Protein AF-A0A6V7LJR5-F1 (afdb_monomer)

Foldseek 3Di:
DACVLLVLLQVQVPDPDAGAAEREAEFYFDPPCVPDPDCVSGAAQVSGPFYEYEQQADPHGGPPDDRTPHYHQQVNSHPDHPPDDDNDDPD

Nearest PDB structures (foldseek):
  1eth-assembly1_A  TM=9.117E-01  e=1.186E-05  Sus scrofa
  6e7k-assembly1_A  TM=8.861E-01  e=1.108E-05  Homo sapiens
  6ob0-assembly3_C  TM=8.828E-01  e=1.455E-05  Homo sapiens

Secondary structure (DSSP, 8-state):
-BHHHHHHHHHHHT--SS-BS-EEEESBB-TTTTT-SSSTTS--GGGBS-EEEE-SSBTTTB--S--SSEEE-GGGSSSSPTT--SPPP--

Sequence (91 aa):
HSLGAHVAGNAGSAVKSGKLGRISALDPALPGFHVLTDNNGKLDSSDALFVDVIHSCGGILGFLQPVGHADFYPNGGVAVQPGCCCMPEIT

pLDDT: mean 91.41, std 10.02, range [48.19, 98.75]

InterPro domains:
  IPR000734 Triacylglycerol lipase family [PTHR11610] (1-84)
  IPR013818 Lipase [PF00151] (1-85)
  IPR029058 Alpha/Beta hydrolase fold [G3DSA:3.40.50.1820] (1-89)
  IPR029058 Alpha/Beta hydrolase fold [SSF53474] (1-84)

Solvent-accessible surface area (backbone atoms only — not comparable to full-atom values): 5078 Å² total; per-residue (Å²): 67,28,64,49,20,26,53,51,19,45,54,28,63,66,47,89,75,77,70,40,72,65,44,78,27,42,28,36,41,25,80,85,48,75,78,52,90,58,66,80,78,40,49,42,39,84,21,24,76,36,22,41,30,40,24,47,30,19,77,74,56,11,39,65,71,80,46,39,75,44,67,42,50,63,90,78,8,28,65,70,47,93,91,59,93,61,79,83,81,90,124

Radius of gyration: 13.23 Å; Cα contacts (8 Å, |Δi|>4): 188; chains: 1; bounding box: 29×23×40 Å

Mean predicted aligned error: 4.25 Å

Organism: NCBI:txid1563983

Structure (mmCIF, N/CA/C/O backbone):
data_AF-A0A6V7LJR5-F1
#
_entry.id   AF-A0A6V7LJR5-F1
#
loop_
_atom_site.group_PDB
_atom_site.id
_atom_site.type_symbol
_atom_site.label_atom_id
_atom_site.label_alt_id
_atom_site.label_comp_id
_atom_site.label_asym_id
_atom_site.label_entity_id
_atom_site.label_seq_id
_atom_site.pdbx_PDB_ins_code
_atom_site.Cartn_x
_atom_site.Cartn_y
_atom_site.Cartn_z
_atom_site.occupancy
_atom_site.B_iso_or_equiv
_atom_site.auth_seq_id
_atom_site.auth_comp_id
_atom_site.auth_asym_id
_atom_site.auth_atom_id
_atom_site.pdbx_PDB_model_num
ATOM 1 N N . HIS A 1 1 ? -3.029 7.734 -2.416 1.00 96.25 1 HIS A N 1
ATOM 2 C CA . HIS A 1 1 ? -2.047 7.592 -3.509 1.00 96.25 1 HIS A CA 1
ATOM 3 C C . HIS A 1 1 ? -0.702 8.133 -3.044 1.00 96.25 1 HIS A C 1
ATOM 5 O O . HIS A 1 1 ? -0.721 9.188 -2.411 1.00 96.25 1 HIS A O 1
ATOM 11 N N . SER A 1 2 ? 0.421 7.459 -3.331 1.00 95.94 2 SER A N 1
ATOM 12 C CA . SER A 1 2 ? 1.773 7.887 -2.922 1.00 95.94 2 SER A CA 1
ATOM 13 C C . SER A 1 2 ? 1.836 8.213 -1.417 1.00 95.94 2 SER A C 1
ATOM 15 O O . SER A 1 2 ? 1.310 7.440 -0.616 1.00 95.94 2 SER A O 1
ATOM 17 N N . LEU A 1 3 ? 2.393 9.360 -1.008 1.00 95.06 3 LEU A N 1
ATOM 18 C CA . LEU A 1 3 ? 2.405 9.840 0.385 1.00 95.06 3 LEU A CA 1
ATOM 19 C C . LEU A 1 3 ? 1.003 9.841 1.020 1.00 95.06 3 LEU A C 1
ATOM 21 O O . LEU A 1 3 ? 0.828 9.498 2.188 1.00 95.06 3 LEU A O 1
ATOM 25 N N . GLY A 1 4 ? -0.024 10.164 0.232 1.00 96.94 4 GLY A N 1
ATOM 26 C CA . GLY A 1 4 ? -1.413 10.159 0.681 1.00 96.94 4 GLY A CA 1
ATOM 27 C C . GLY A 1 4 ? -1.931 8.776 1.095 1.00 96.94 4 GLY A C 1
ATOM 28 O O . GLY A 1 4 ? -2.926 8.702 1.805 1.00 96.94 4 GLY A O 1
ATOM 29 N N . ALA A 1 5 ? -1.284 7.679 0.680 1.00 97.50 5 ALA A N 1
ATOM 30 C CA . ALA A 1 5 ? -1.602 6.347 1.198 1.00 97.50 5 ALA A CA 1
ATOM 31 C C . ALA A 1 5 ? -1.269 6.235 2.697 1.00 97.50 5 ALA A C 1
ATOM 33 O O . ALA A 1 5 ? -2.088 5.748 3.469 1.00 97.50 5 ALA A O 1
ATOM 34 N N . HIS A 1 6 ? -0.123 6.770 3.123 1.00 96.38 6 HIS A N 1
ATOM 35 C CA . HIS A 1 6 ? 0.265 6.817 4.536 1.00 96.38 6 HIS A CA 1
ATOM 36 C C . HIS A 1 6 ? -0.579 7.807 5.336 1.00 96.38 6 HIS A C 1
ATOM 38 O O . HIS A 1 6 ? -0.945 7.523 6.470 1.00 96.38 6 HIS A O 1
ATOM 44 N N . VAL A 1 7 ? -0.973 8.932 4.731 1.00 96.56 7 VAL A N 1
ATOM 45 C CA . VAL A 1 7 ? -1.943 9.854 5.350 1.00 96.56 7 VAL A CA 1
ATOM 46 C C . VAL A 1 7 ? -3.278 9.150 5.612 1.00 96.56 7 VAL A C 1
ATOM 48 O O . VAL A 1 7 ? -3.839 9.307 6.693 1.00 96.56 7 VAL A O 1
ATOM 51 N N . ALA A 1 8 ? -3.772 8.352 4.660 1.00 97.31 8 ALA A N 1
ATOM 52 C CA . ALA A 1 8 ? -4.999 7.580 4.841 1.00 97.31 8 ALA A CA 1
ATOM 53 C C . ALA A 1 8 ? -4.858 6.505 5.932 1.00 97.31 8 ALA A C 1
ATOM 55 O O . ALA A 1 8 ? -5.770 6.362 6.744 1.00 97.31 8 ALA A O 1
ATOM 56 N N . GLY A 1 9 ? -3.716 5.808 5.986 1.00 96.38 9 GLY A N 1
ATOM 57 C CA . GLY A 1 9 ? -3.396 4.856 7.056 1.00 96.38 9 GLY A CA 1
ATOM 58 C C . GLY A 1 9 ? -3.423 5.512 8.436 1.00 96.38 9 GLY A C 1
ATOM 59 O O . GLY A 1 9 ? -4.235 5.160 9.288 1.00 96.38 9 GLY A O 1
ATOM 60 N N . ASN A 1 10 ? -2.661 6.597 8.600 1.00 95.38 10 ASN A N 1
ATOM 61 C CA . ASN A 1 10 ? -2.621 7.375 9.840 1.00 95.38 10 ASN A CA 1
ATOM 62 C C . ASN A 1 10 ? -3.996 7.925 10.244 1.00 95.38 10 ASN A C 1
ATOM 64 O O . ASN A 1 10 ? -4.328 7.956 11.429 1.00 95.38 10 ASN A O 1
ATOM 68 N N . ALA A 1 11 ? -4.819 8.342 9.277 1.00 96.12 11 ALA A N 1
ATOM 69 C CA . ALA A 1 11 ? -6.189 8.761 9.549 1.00 96.12 11 ALA A CA 1
ATOM 70 C C . ALA A 1 11 ? -7.057 7.598 10.058 1.00 96.12 11 ALA A C 1
ATOM 72 O O . ALA A 1 11 ? -7.846 7.804 10.978 1.00 96.12 11 ALA A O 1
ATOM 73 N N . GLY A 1 12 ? -6.900 6.392 9.500 1.00 96.38 12 GLY A N 1
ATOM 74 C CA . GLY A 1 12 ? -7.572 5.176 9.964 1.00 96.38 12 GLY A CA 1
ATOM 75 C C . GLY A 1 12 ? -7.156 4.767 11.374 1.00 96.38 12 GLY A C 1
ATOM 76 O O . GLY A 1 12 ? -8.019 4.556 12.226 1.00 96.38 12 GLY A O 1
ATOM 77 N N . SER A 1 13 ? -5.852 4.773 11.647 1.00 94.31 13 SER A N 1
ATOM 78 C CA . SER A 1 13 ? -5.284 4.508 12.974 1.00 94.31 13 SER A CA 1
ATOM 79 C C . SER A 1 13 ? -5.760 5.509 14.040 1.00 94.31 13 SER A C 1
ATOM 81 O O . SER A 1 13 ? -5.995 5.150 15.194 1.00 94.31 13 SER A O 1
ATOM 83 N N . ALA A 1 14 ? -5.989 6.771 13.659 1.00 95.19 14 ALA A N 1
ATOM 84 C CA . ALA A 1 14 ? -6.465 7.814 14.570 1.00 95.19 14 ALA A CA 1
ATOM 85 C C . ALA A 1 14 ? -7.967 7.724 14.929 1.00 95.19 14 ALA A C 1
ATOM 87 O O . ALA A 1 14 ? -8.433 8.465 15.805 1.00 95.19 14 ALA A O 1
ATOM 88 N N . VAL A 1 15 ? -8.748 6.852 14.278 1.00 95.44 15 VAL A N 1
ATOM 89 C CA . VAL A 1 15 ? -10.178 6.680 14.577 1.00 95.44 15 VAL A CA 1
ATOM 90 C C . VAL A 1 15 ? -10.355 6.046 15.961 1.00 95.44 15 VAL A C 1
ATOM 92 O O . VAL A 1 15 ? -9.948 4.918 16.208 1.00 95.44 15 VAL A O 1
ATOM 95 N N . LYS A 1 16 ? -11.018 6.764 16.880 1.00 94.06 16 LYS A N 1
ATOM 96 C CA . LYS A 1 16 ? -11.207 6.319 18.278 1.00 94.06 16 LYS A CA 1
ATOM 97 C C . LYS A 1 16 ? -12.425 5.422 18.513 1.00 94.06 16 LYS A C 1
ATOM 99 O O . LYS A 1 16 ? -12.529 4.806 19.570 1.00 94.06 16 LYS A O 1
ATOM 104 N N . SER A 1 17 ? -13.383 5.402 17.589 1.00 95.19 17 SER A N 1
ATOM 105 C CA . SER A 1 17 ? -14.621 4.630 17.719 1.00 95.19 17 SER A CA 1
ATOM 106 C C . SER A 1 17 ? -14.965 3.971 16.393 1.00 95.19 17 SER A C 1
ATOM 108 O O . SER A 1 17 ? -15.084 4.645 15.371 1.00 95.19 17 SER A O 1
ATOM 110 N N . GLY A 1 18 ? -15.118 2.648 16.421 1.00 93.56 18 GLY A N 1
ATOM 111 C CA . GLY A 1 18 ? -15.238 1.845 15.210 1.00 93.56 18 GLY A CA 1
ATOM 112 C C . GLY A 1 18 ? -13.913 1.740 14.453 1.00 93.56 18 GLY A C 1
ATOM 113 O O . GLY A 1 18 ? -12.842 1.979 15.005 1.00 93.56 18 GLY A O 1
ATOM 114 N N . LYS A 1 19 ? -13.999 1.343 13.184 1.00 95.31 19 LYS A N 1
ATOM 115 C CA . LYS A 1 19 ? -12.857 1.205 12.279 1.00 95.31 19 LYS A CA 1
ATOM 116 C C . LYS A 1 19 ? -13.288 1.606 10.873 1.00 95.31 19 LYS A C 1
ATOM 118 O O . LYS A 1 19 ? -14.449 1.398 10.513 1.00 95.31 19 LYS A O 1
ATOM 123 N N . LEU A 1 20 ? -12.380 2.174 10.077 1.00 96.88 20 LEU A N 1
ATOM 124 C CA . LEU A 1 20 ? -12.681 2.474 8.677 1.00 96.88 20 LEU A CA 1
ATOM 125 C C . LEU A 1 20 ? -13.036 1.187 7.928 1.00 96.88 20 LEU A C 1
ATOM 127 O O . LEU A 1 20 ? -12.388 0.158 8.107 1.00 96.88 20 LEU A O 1
ATOM 131 N N . GLY A 1 21 ? -14.058 1.252 7.074 1.00 98.19 21 GLY A N 1
ATOM 132 C CA . GLY A 1 21 ? -14.501 0.091 6.301 1.00 98.19 21 GLY A CA 1
ATOM 133 C C . GLY A 1 21 ? -13.454 -0.381 5.293 1.00 98.19 21 GLY A C 1
ATOM 134 O O . GLY A 1 21 ? -13.215 -1.578 5.169 1.00 98.19 21 GLY A O 1
ATOM 135 N N . ARG A 1 22 ? -12.806 0.557 4.592 1.00 98.38 22 ARG A N 1
ATOM 136 C CA . ARG A 1 22 ? -11.769 0.246 3.607 1.00 98.38 22 ARG A CA 1
ATOM 137 C C . ARG A 1 22 ? -10.773 1.388 3.436 1.00 98.38 22 ARG A C 1
ATOM 139 O O . ARG A 1 22 ? -11.180 2.548 3.428 1.00 98.38 22 ARG A O 1
ATOM 146 N N . ILE A 1 23 ? -9.508 1.046 3.20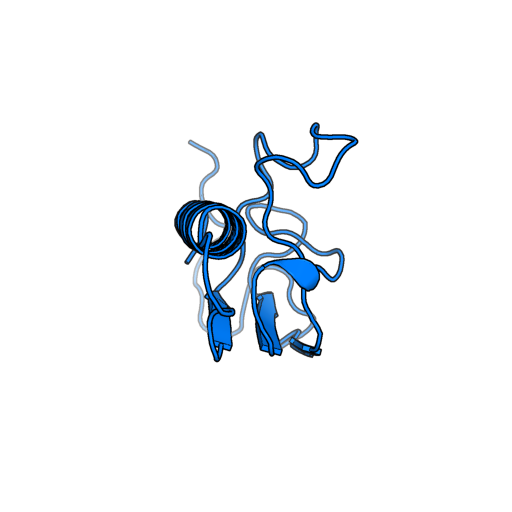7 1.00 98.69 23 ILE A N 1
ATOM 147 C CA . ILE A 1 23 ? -8.496 1.937 2.630 1.00 98.69 23 ILE A CA 1
ATOM 148 C C . ILE A 1 23 ? -7.986 1.299 1.339 1.00 98.69 23 ILE A C 1
ATOM 150 O O . ILE A 1 23 ? -7.508 0.173 1.364 1.00 98.69 23 ILE A O 1
ATOM 154 N N . SER A 1 24 ? -8.057 2.035 0.231 1.00 98.62 24 SER A N 1
ATOM 155 C CA . SER A 1 24 ? -7.461 1.619 -1.043 1.00 98.62 24 SER A CA 1
ATOM 156 C C . SER A 1 24 ? -6.223 2.469 -1.317 1.00 98.62 24 SER A C 1
ATOM 158 O O . SER A 1 24 ? -6.308 3.688 -1.504 1.00 98.62 24 SER A O 1
ATOM 160 N N . ALA A 1 25 ? -5.058 1.838 -1.296 1.00 98.25 25 ALA A N 1
ATOM 161 C CA . ALA A 1 25 ? -3.768 2.492 -1.367 1.00 98.25 25 ALA A CA 1
ATOM 162 C C . ALA A 1 25 ? -3.143 2.318 -2.752 1.00 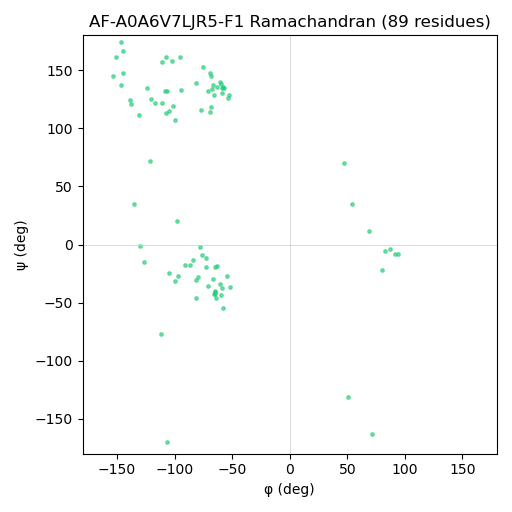98.25 25 ALA A C 1
ATOM 164 O O . ALA A 1 25 ? -2.811 1.224 -3.190 1.00 98.25 25 ALA A O 1
ATOM 165 N N . LEU A 1 26 ? -2.986 3.434 -3.454 1.00 98.19 26 LEU A N 1
ATOM 166 C CA . LEU A 1 26 ? -2.443 3.454 -4.808 1.00 98.19 26 LEU A CA 1
ATOM 167 C C . LEU A 1 26 ? -0.967 3.849 -4.743 1.00 98.19 26 LEU A C 1
ATOM 169 O O . LEU A 1 26 ? -0.672 5.008 -4.443 1.00 98.19 26 LEU A O 1
ATOM 173 N N . ASP A 1 27 ? -0.092 2.877 -4.971 1.00 97.06 27 ASP A N 1
ATOM 174 C CA . ASP A 1 27 ? 1.369 2.971 -5.008 1.00 97.06 27 ASP A CA 1
ATOM 175 C C . ASP A 1 27 ? 1.957 3.745 -3.808 1.00 97.06 27 ASP A C 1
ATOM 177 O O . ASP A 1 27 ? 2.380 4.893 -3.954 1.00 97.06 27 ASP A O 1
ATOM 181 N N . PRO A 1 28 ? 1.905 3.182 -2.579 1.00 96.75 28 PRO A N 1
ATOM 182 C CA . PRO A 1 28 ? 2.342 3.873 -1.360 1.00 96.75 28 PRO A CA 1
ATOM 183 C C . PRO A 1 28 ? 3.810 4.298 -1.434 1.00 96.75 28 PRO A C 1
ATOM 185 O O . PRO A 1 28 ? 4.653 3.496 -1.827 1.00 96.75 28 PRO A O 1
ATOM 188 N N . ALA A 1 29 ? 4.125 5.532 -1.032 1.00 95.31 29 ALA A N 1
ATOM 189 C CA . ALA A 1 29 ? 5.466 6.100 -1.187 1.00 95.31 29 ALA A CA 1
ATOM 190 C C . ALA A 1 29 ? 6.530 5.385 -0.334 1.00 95.31 29 ALA A C 1
ATOM 192 O O . ALA A 1 29 ? 6.390 5.265 0.874 1.00 95.31 29 ALA A O 1
ATOM 193 N N . LEU A 1 30 ? 7.642 4.980 -0.945 1.00 91.56 30 LEU A N 1
ATOM 194 C CA . LEU A 1 30 ? 8.778 4.351 -0.264 1.00 91.56 30 LEU A CA 1
ATOM 195 C C . LEU A 1 30 ? 9.733 5.352 0.423 1.00 91.56 30 LEU A C 1
ATOM 197 O O . LEU A 1 30 ? 10.131 5.095 1.569 1.00 91.56 30 LEU A O 1
ATOM 201 N N . PRO A 1 31 ? 10.159 6.466 -0.215 1.00 86.81 31 PRO A N 1
ATOM 202 C CA . PRO A 1 31 ? 11.130 7.383 0.385 1.00 86.81 31 PRO A CA 1
ATOM 203 C C . PRO A 1 31 ? 10.636 7.950 1.721 1.00 86.81 31 PRO A C 1
ATOM 205 O O . PRO A 1 31 ? 9.503 8.408 1.829 1.00 86.81 31 PRO A O 1
ATOM 208 N N . GLY A 1 32 ? 11.476 7.889 2.757 1.00 84.75 32 GLY A N 1
ATOM 209 C CA . GLY A 1 32 ? 11.138 8.350 4.111 1.00 84.75 32 GLY A CA 1
ATOM 210 C C . GLY A 1 32 ? 10.307 7.374 4.956 1.00 84.75 32 GLY A C 1
ATOM 211 O O . GLY A 1 32 ? 10.388 7.432 6.177 1.00 84.75 32 GLY A O 1
ATOM 212 N N . PHE A 1 33 ? 9.583 6.430 4.350 1.00 84.94 33 PHE A N 1
ATOM 213 C CA . PHE A 1 33 ? 8.791 5.427 5.080 1.00 84.94 33 PHE A CA 1
ATOM 214 C C . PHE A 1 33 ? 9.517 4.092 5.252 1.00 84.94 33 PHE A C 1
ATOM 216 O O . PHE A 1 33 ? 9.273 3.379 6.220 1.00 84.94 33 PHE A O 1
ATOM 223 N N . HIS A 1 34 ? 10.434 3.751 4.342 1.00 79.00 34 HIS A N 1
ATOM 224 C CA . HIS A 1 34 ? 11.254 2.536 4.442 1.00 79.00 34 HIS A CA 1
ATOM 225 C C . HIS A 1 34 ? 12.210 2.529 5.646 1.00 79.00 34 HIS A C 1
ATOM 227 O O . HIS A 1 34 ? 12.684 1.468 6.038 1.00 79.00 34 HIS A O 1
ATOM 233 N N . VAL A 1 35 ? 12.502 3.702 6.218 1.00 80.62 35 VAL A N 1
ATOM 234 C CA . VAL A 1 35 ? 13.346 3.843 7.416 1.00 80.62 35 VAL A CA 1
ATOM 235 C C . VAL A 1 35 ? 12.574 3.633 8.719 1.00 80.62 35 VAL A C 1
ATOM 237 O O . VAL A 1 35 ? 13.196 3.486 9.769 1.00 80.62 35 VAL A O 1
ATOM 240 N N . LEU A 1 36 ? 11.238 3.622 8.670 1.00 79.19 36 LEU A N 1
ATOM 241 C CA . LEU A 1 36 ? 10.402 3.383 9.842 1.00 79.19 36 LEU A CA 1
ATOM 242 C C . LEU A 1 36 ? 10.411 1.886 10.164 1.00 79.19 36 LEU A C 1
ATOM 244 O O . LEU A 1 36 ? 9.977 1.056 9.357 1.00 79.19 36 LEU A O 1
ATOM 248 N N . THR A 1 37 ? 10.954 1.551 11.334 1.00 71.25 37 THR A N 1
ATOM 249 C CA . THR A 1 37 ? 11.042 0.175 11.839 1.00 71.25 37 THR A CA 1
ATOM 250 C C . THR A 1 37 ? 9.729 -0.298 12.447 1.00 71.25 37 THR A C 1
ATOM 252 O O . THR A 1 37 ? 9.439 -1.493 12.416 1.00 71.25 37 THR A O 1
ATOM 255 N N . ASP A 1 38 ? 8.930 0.624 12.975 1.00 75.38 38 ASP A N 1
ATOM 256 C CA . ASP A 1 38 ? 7.567 0.387 13.414 1.00 75.38 38 ASP A CA 1
ATOM 257 C C . ASP A 1 38 ? 6.558 0.759 12.317 1.00 75.38 38 ASP A C 1
ATOM 259 O O . ASP A 1 38 ? 6.848 1.465 11.349 1.00 75.38 38 ASP A O 1
ATOM 263 N N . ASN A 1 39 ? 5.337 0.242 12.451 1.00 77.19 39 ASN A N 1
ATOM 264 C CA . ASN A 1 39 ? 4.235 0.626 11.565 1.00 77.19 39 ASN A CA 1
ATOM 265 C C . ASN A 1 39 ? 3.646 1.994 11.936 1.00 77.19 39 ASN A C 1
ATOM 267 O O . ASN A 1 39 ? 2.767 2.504 11.254 1.00 77.19 39 ASN A O 1
ATOM 271 N N . ASN A 1 40 ? 4.148 2.616 13.001 1.00 76.25 40 ASN A N 1
ATOM 272 C CA . ASN A 1 40 ? 3.643 3.881 13.489 1.00 76.25 40 ASN A CA 1
ATOM 273 C C . ASN A 1 40 ? 3.999 4.993 12.489 1.00 76.25 40 ASN A C 1
ATOM 275 O O . ASN A 1 40 ? 5.166 5.300 12.263 1.00 76.25 40 ASN A O 1
ATOM 279 N N . GLY A 1 41 ? 2.989 5.591 11.856 1.00 82.00 41 GLY A N 1
ATOM 280 C CA . GLY A 1 41 ? 3.197 6.615 10.829 1.00 82.00 41 GLY A CA 1
ATOM 281 C C . GLY A 1 41 ? 3.214 6.092 9.388 1.00 82.00 41 GLY A C 1
ATOM 282 O O . GLY A 1 41 ? 3.214 6.911 8.465 1.00 82.00 41 GLY A O 1
ATOM 283 N N . LYS A 1 42 ? 3.203 4.769 9.178 1.00 91.88 42 LYS A N 1
ATOM 284 C CA . LYS A 1 42 ? 3.165 4.105 7.865 1.00 91.88 42 LYS A CA 1
ATOM 285 C C . LYS A 1 42 ? 1.811 3.416 7.676 1.00 91.88 42 LYS A C 1
ATOM 287 O O . LYS A 1 42 ? 1.136 3.096 8.636 1.00 91.88 42 LYS A O 1
ATOM 292 N N . LEU A 1 43 ? 1.436 3.185 6.418 1.00 95.94 43 LEU A N 1
ATOM 293 C CA . LEU A 1 43 ? 0.233 2.419 6.090 1.00 95.94 43 LEU A CA 1
ATOM 294 C C . LEU A 1 43 ? 0.482 0.951 6.441 1.00 95.94 43 LEU A C 1
ATOM 296 O O . LEU A 1 43 ? 1.494 0.399 5.999 1.00 95.94 43 LEU A O 1
ATOM 300 N N . ASP A 1 44 ? -0.457 0.328 7.142 1.00 95.56 44 ASP A N 1
ATOM 301 C CA . ASP A 1 44 ? -0.488 -1.116 7.332 1.00 95.56 44 ASP A CA 1
ATOM 302 C C . ASP A 1 44 ? -1.923 -1.680 7.361 1.00 95.56 44 ASP A C 1
ATOM 304 O O . ASP A 1 44 ? -2.918 -0.959 7.460 1.00 95.56 44 ASP A O 1
ATOM 308 N N . SER A 1 45 ? -2.048 -3.006 7.259 1.00 96.81 45 SER A N 1
ATOM 309 C CA . SER A 1 4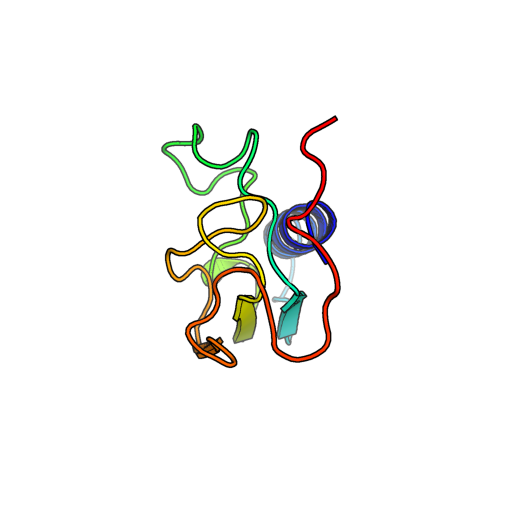5 ? -3.346 -3.700 7.245 1.00 96.81 45 SER A CA 1
ATOM 310 C C . SER A 1 45 ? -4.250 -3.366 8.445 1.00 96.81 45 SER A C 1
ATOM 312 O O . SER A 1 45 ? -5.474 -3.403 8.332 1.00 96.81 45 SER A O 1
ATOM 314 N N . SER A 1 46 ? -3.687 -2.992 9.593 1.00 95.75 46 SER A N 1
ATOM 315 C CA . SER A 1 46 ? -4.439 -2.666 10.799 1.00 95.75 46 SER A CA 1
ATOM 316 C C . SER A 1 46 ? -5.186 -1.330 10.726 1.00 95.75 46 SER A C 1
ATOM 318 O O . SER A 1 46 ? -6.094 -1.137 11.534 1.00 95.75 46 SER A O 1
ATOM 320 N N . ASP A 1 47 ? -4.938 -0.478 9.728 1.00 96.50 47 ASP A N 1
ATOM 321 C CA . ASP A 1 47 ? -5.544 0.858 9.619 1.00 96.50 47 ASP A CA 1
ATOM 322 C C . ASP A 1 47 ? -7.039 0.850 9.238 1.00 96.50 47 ASP A C 1
ATOM 324 O O . ASP A 1 47 ? -7.764 1.822 9.467 1.00 96.50 47 ASP A O 1
ATOM 328 N N . ALA A 1 48 ? -7.548 -0.252 8.677 1.00 98.00 48 ALA A N 1
ATOM 329 C CA . ALA A 1 48 ? -8.960 -0.413 8.309 1.00 98.00 48 ALA A CA 1
ATOM 330 C C . ALA A 1 48 ? -9.441 -1.863 8.479 1.00 98.00 48 ALA A C 1
ATOM 332 O O . ALA A 1 48 ? -8.672 -2.759 8.825 1.00 98.00 48 ALA A O 1
ATOM 333 N N . LEU A 1 49 ? -10.739 -2.113 8.279 1.00 98.38 49 LEU A N 1
ATOM 334 C CA . LEU A 1 49 ? -11.286 -3.475 8.202 1.00 98.38 49 LEU A CA 1
ATOM 335 C C . LEU A 1 49 ? -10.782 -4.215 6.960 1.00 98.38 49 LEU A C 1
ATOM 337 O O . LEU A 1 49 ? -10.652 -5.434 6.987 1.00 98.38 49 LEU A O 1
ATOM 341 N N . PHE A 1 50 ? -10.488 -3.481 5.889 1.00 98.62 50 PHE A N 1
ATOM 342 C CA . PHE A 1 50 ? -9.861 -4.017 4.694 1.00 98.62 50 PHE A CA 1
ATOM 343 C C . PHE A 1 50 ? -8.939 -2.968 4.069 1.00 98.62 50 PHE A C 1
ATOM 345 O O . PHE A 1 50 ? -9.286 -1.790 3.991 1.00 98.62 50 PHE A O 1
ATOM 352 N N . VAL A 1 51 ? -7.759 -3.399 3.636 1.00 98.69 51 VAL A N 1
ATOM 353 C CA . VAL A 1 51 ? -6.741 -2.539 3.027 1.00 98.69 51 VAL A CA 1
ATOM 354 C C . VAL A 1 51 ? -6.300 -3.219 1.745 1.00 98.69 51 VAL A C 1
ATOM 356 O O . VAL A 1 51 ? -5.698 -4.290 1.809 1.00 98.69 51 VAL A O 1
ATOM 359 N N . ASP A 1 52 ? -6.641 -2.631 0.606 1.00 98.75 52 ASP A N 1
ATOM 360 C CA . ASP A 1 52 ? -6.216 -3.091 -0.712 1.00 9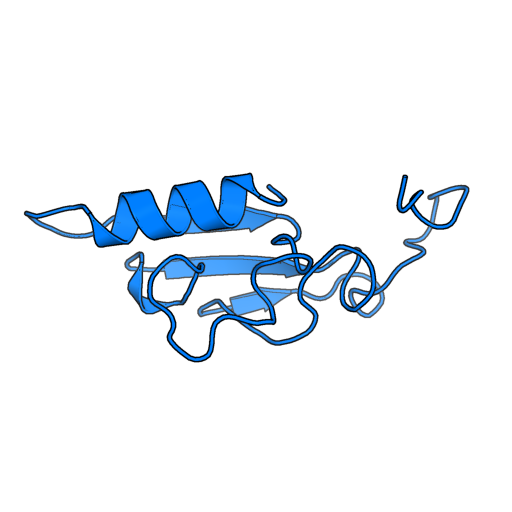8.75 52 ASP A CA 1
ATOM 361 C C . ASP A 1 52 ? -5.157 -2.151 -1.283 1.00 98.75 52 ASP A C 1
ATOM 363 O O . ASP A 1 52 ? -5.311 -0.930 -1.242 1.00 98.75 52 ASP A O 1
ATOM 367 N N . VAL A 1 53 ? -4.065 -2.712 -1.795 1.00 98.75 53 VAL A N 1
ATOM 368 C CA . VAL A 1 53 ? -2.900 -1.949 -2.249 1.00 98.75 53 VAL A CA 1
ATOM 369 C C . VAL A 1 53 ? -2.598 -2.296 -3.695 1.00 98.75 53 VAL A C 1
ATOM 371 O O . VAL A 1 53 ? -2.580 -3.464 -4.066 1.00 98.75 53 VAL A O 1
ATOM 374 N N . ILE A 1 54 ? -2.343 -1.291 -4.526 1.00 98.62 54 ILE A N 1
ATOM 375 C CA . ILE A 1 54 ? -1.829 -1.483 -5.884 1.00 98.62 54 ILE A CA 1
ATOM 376 C C . ILE A 1 54 ? -0.399 -0.964 -5.919 1.00 98.62 54 ILE A C 1
ATOM 378 O O . ILE A 1 54 ? -0.175 0.214 -5.661 1.00 98.62 54 ILE A O 1
ATOM 382 N N . HIS A 1 55 ? 0.546 -1.826 -6.276 1.00 98.25 55 HIS A N 1
ATOM 383 C CA . HIS A 1 55 ? 1.950 -1.485 -6.479 1.00 98.25 55 HIS A CA 1
ATOM 384 C C . HIS A 1 55 ? 2.209 -1.359 -7.975 1.00 98.25 55 HIS A C 1
ATOM 386 O O . HIS A 1 55 ? 2.022 -2.322 -8.712 1.00 98.25 55 HIS A O 1
ATOM 392 N N . SER A 1 56 ? 2.622 -0.186 -8.441 1.00 96.50 56 SER A N 1
ATOM 393 C CA . SER A 1 56 ? 2.904 0.058 -9.866 1.00 96.50 56 SER A CA 1
ATOM 394 C C . SER A 1 56 ? 4.297 0.631 -10.111 1.00 96.50 56 SER A C 1
ATOM 396 O O . SER A 1 56 ? 4.777 0.599 -11.242 1.00 96.50 56 SER A O 1
ATOM 398 N N . CYS A 1 57 ? 4.957 1.128 -9.064 1.00 94.75 57 CYS A N 1
ATOM 399 C CA . CYS A 1 57 ? 6.326 1.632 -9.098 1.00 94.75 57 CYS A CA 1
ATOM 400 C C . CYS A 1 57 ? 7.148 1.122 -7.895 1.00 94.75 57 CYS A C 1
ATOM 402 O O . CYS A 1 57 ? 8.012 1.830 -7.357 1.00 94.75 57 CYS A O 1
ATOM 404 N N . GLY A 1 58 ? 6.877 -0.112 -7.465 1.00 93.38 58 GLY A N 1
ATOM 405 C CA . GLY A 1 58 ? 7.509 -0.758 -6.321 1.00 93.38 58 GLY A CA 1
ATOM 406 C C . GLY A 1 58 ? 9.030 -0.839 -6.449 1.00 93.38 58 GLY A C 1
ATOM 407 O O . GLY A 1 58 ? 9.563 -1.180 -7.502 1.00 93.38 58 GLY A O 1
ATOM 408 N N . GLY A 1 59 ? 9.738 -0.515 -5.368 1.00 88.25 59 GLY A N 1
ATOM 409 C CA . GLY A 1 59 ? 11.201 -0.576 -5.292 1.00 88.25 59 GLY A CA 1
ATOM 410 C C . GLY A 1 59 ? 11.929 0.641 -5.872 1.00 88.25 59 GLY A C 1
ATOM 411 O O . GLY A 1 59 ? 13.143 0.729 -5.715 1.00 88.25 59 GLY A O 1
ATOM 412 N N . ILE A 1 60 ? 11.207 1.582 -6.494 1.00 87.62 60 ILE A N 1
ATOM 413 C CA . ILE A 1 60 ? 11.755 2.874 -6.939 1.00 87.62 60 ILE A CA 1
ATOM 414 C C . ILE A 1 60 ? 11.149 4.003 -6.101 1.00 87.62 60 ILE A C 1
ATOM 416 O O . ILE A 1 60 ? 11.789 4.495 -5.175 1.00 87.62 60 ILE A O 1
ATOM 420 N N . LEU A 1 61 ? 9.902 4.386 -6.392 1.00 91.06 61 LEU A N 1
ATOM 421 C CA . LEU A 1 61 ? 9.166 5.407 -5.637 1.00 91.06 61 LEU A CA 1
ATOM 422 C C . LEU A 1 61 ? 8.092 4.804 -4.728 1.00 91.06 61 LEU A C 1
ATOM 424 O O . LEU A 1 61 ? 7.729 5.427 -3.731 1.00 91.06 61 LEU A O 1
ATOM 428 N N . GLY A 1 62 ? 7.596 3.610 -5.057 1.00 93.31 62 GLY A N 1
ATOM 429 C CA . GLY A 1 62 ? 6.575 2.895 -4.300 1.00 93.31 62 GLY A CA 1
ATOM 430 C C . GLY A 1 62 ? 7.147 1.767 -3.437 1.00 93.31 62 GLY A C 1
ATOM 431 O O . GLY A 1 62 ? 8.232 1.241 -3.704 1.00 93.31 62 GLY A O 1
ATOM 432 N N . PHE A 1 63 ? 6.415 1.353 -2.402 1.00 93.12 63 PHE A N 1
ATOM 433 C CA . PHE A 1 63 ? 6.712 0.115 -1.677 1.00 93.12 63 PHE A CA 1
ATOM 434 C C . PHE A 1 63 ? 6.616 -1.089 -2.615 1.00 93.12 63 PHE A C 1
ATOM 436 O O . PHE A 1 63 ? 5.713 -1.158 -3.441 1.00 93.12 63 PHE A O 1
ATOM 443 N N . LEU A 1 64 ? 7.534 -2.048 -2.479 1.00 93.25 64 LEU A N 1
ATOM 444 C CA . LEU A 1 64 ? 7.414 -3.364 -3.125 1.00 93.25 64 LEU A CA 1
ATOM 445 C C . LEU A 1 64 ? 6.891 -4.425 -2.150 1.00 93.25 64 LEU A C 1
ATOM 447 O O . LEU A 1 64 ? 6.204 -5.360 -2.548 1.00 93.25 64 LEU A O 1
ATOM 451 N N . GLN A 1 65 ? 7.222 -4.283 -0.867 1.00 93.44 65 GLN A N 1
ATOM 452 C CA . GLN A 1 65 ? 6.719 -5.178 0.167 1.00 93.44 65 GLN A CA 1
ATOM 453 C C . GLN A 1 65 ? 5.210 -4.981 0.356 1.00 93.44 65 GLN A C 1
ATOM 455 O O . GLN A 1 65 ? 4.745 -3.841 0.250 1.00 93.44 65 GLN A O 1
ATOM 460 N N . PRO A 1 66 ? 4.471 -6.062 0.647 1.00 95.81 66 PRO A N 1
ATOM 461 C CA . PRO A 1 66 ? 3.046 -5.972 0.909 1.00 95.81 66 PRO A CA 1
ATOM 462 C C . PRO A 1 66 ? 2.795 -5.191 2.202 1.00 95.81 66 PRO A C 1
ATOM 464 O O . PRO A 1 66 ? 3.494 -5.383 3.201 1.00 95.81 66 PRO A O 1
ATOM 467 N N . VAL A 1 67 ? 1.800 -4.308 2.175 1.00 95.38 67 VAL A N 1
ATOM 468 C CA . VAL A 1 67 ? 1.382 -3.486 3.326 1.00 95.38 67 VAL A CA 1
ATOM 469 C C . VAL A 1 67 ? -0.128 -3.542 3.573 1.00 95.38 67 VAL A C 1
ATOM 471 O O . VAL A 1 67 ? -0.618 -2.924 4.517 1.00 95.38 67 VAL A O 1
ATOM 474 N N . GLY A 1 68 ? -0.879 -4.278 2.750 1.00 97.19 68 GLY A N 1
ATOM 475 C CA . GLY A 1 68 ? -2.321 -4.444 2.876 1.00 97.19 68 GLY A CA 1
ATOM 476 C C . GLY A 1 68 ? -2.758 -5.815 3.382 1.00 97.19 68 GLY A C 1
ATOM 477 O O . GLY A 1 68 ? -1.978 -6.647 3.834 1.00 97.19 68 GLY A O 1
ATOM 478 N N . HIS A 1 69 ? -4.068 -6.035 3.300 1.00 98.62 69 HIS A N 1
ATOM 479 C CA . HIS A 1 69 ? -4.664 -7.370 3.352 1.00 98.62 69 HIS A CA 1
ATOM 480 C C . HIS A 1 69 ? -4.599 -8.059 1.984 1.00 98.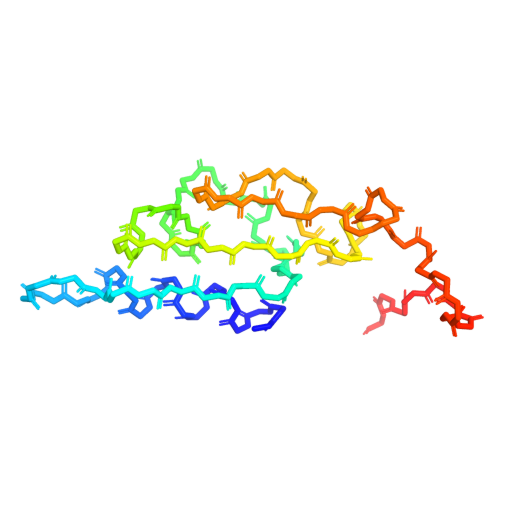62 69 HIS A C 1
ATOM 482 O O . HIS A 1 69 ? -4.554 -9.285 1.904 1.00 98.62 69 HIS A O 1
ATOM 488 N N . ALA A 1 70 ? -4.655 -7.264 0.913 1.00 98.50 70 ALA A N 1
ATOM 489 C CA . ALA A 1 70 ? -4.519 -7.714 -0.459 1.00 98.50 70 ALA A CA 1
ATOM 490 C C . ALA A 1 70 ? -3.646 -6.722 -1.232 1.00 98.50 70 ALA A C 1
ATOM 492 O O . ALA A 1 70 ? -3.997 -5.548 -1.356 1.00 98.50 70 ALA A O 1
ATOM 493 N N . ASP A 1 71 ? -2.540 -7.218 -1.775 1.00 98.56 71 ASP A N 1
ATOM 494 C CA . ASP A 1 71 ? -1.554 -6.425 -2.499 1.00 98.56 71 ASP A CA 1
ATOM 495 C C . ASP A 1 71 ? -1.495 -6.910 -3.953 1.00 98.56 71 ASP A C 1
ATOM 497 O O . ASP A 1 71 ? -1.264 -8.086 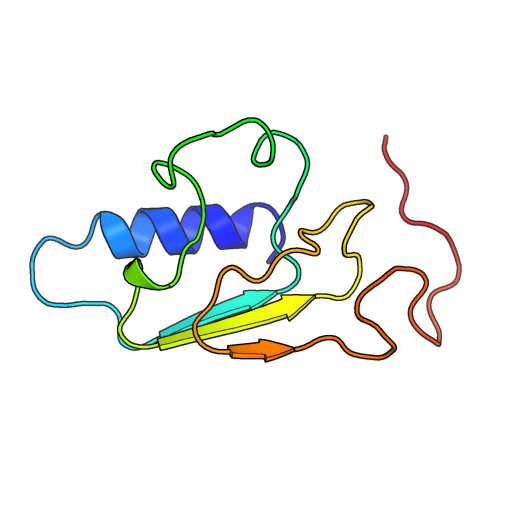-4.247 1.00 98.56 71 ASP A O 1
ATOM 501 N N . PHE A 1 72 ? -1.760 -5.993 -4.877 1.00 98.62 72 PHE A N 1
ATOM 502 C CA . PHE A 1 72 ? -1.864 -6.245 -6.306 1.00 98.62 72 PHE A CA 1
ATOM 503 C C . PHE A 1 72 ? -0.656 -5.653 -7.025 1.00 98.62 72 PHE A C 1
ATOM 505 O O . PHE A 1 72 ? -0.318 -4.485 -6.841 1.00 98.62 72 PHE A O 1
ATOM 512 N N . TYR A 1 73 ? -0.046 -6.454 -7.896 1.00 98.31 73 TYR A N 1
ATOM 513 C CA . TYR A 1 73 ? 1.197 -6.122 -8.595 1.00 98.31 73 TYR A CA 1
ATOM 514 C C . TYR A 1 73 ? 0.984 -6.171 -10.117 1.00 98.31 73 TYR A C 1
ATOM 516 O O . TYR A 1 73 ? 1.437 -7.116 -10.775 1.00 98.31 73 TYR A O 1
ATOM 524 N N . PRO A 1 74 ? 0.254 -5.205 -10.709 1.00 97.88 74 PRO A N 1
ATOM 525 C CA . PRO A 1 74 ? 0.099 -5.121 -12.157 1.00 97.88 74 PRO A CA 1
ATOM 526 C C . PRO A 1 74 ? 1.463 -5.130 -12.851 1.00 97.88 74 PRO A C 1
ATOM 528 O O . PRO A 1 74 ? 2.365 -4.366 -12.506 1.00 97.88 74 PRO A O 1
ATOM 531 N N . ASN A 1 75 ? 1.616 -6.023 -13.830 1.00 96.81 75 ASN A N 1
ATOM 532 C CA . ASN A 1 75 ? 2.840 -6.162 -14.625 1.00 96.81 75 ASN A CA 1
ATOM 533 C C . ASN A 1 75 ? 4.109 -6.366 -13.767 1.00 96.81 75 ASN A C 1
ATOM 535 O O . ASN A 1 75 ? 5.175 -5.858 -14.095 1.00 96.81 75 ASN A O 1
ATOM 539 N N . GLY A 1 76 ? 3.989 -7.074 -12.639 1.00 95.62 76 GLY A N 1
ATOM 540 C CA . GLY A 1 76 ? 5.090 -7.296 -11.691 1.00 95.62 76 GLY A CA 1
ATOM 541 C C . GLY A 1 76 ? 5.248 -6.199 -10.633 1.00 95.62 76 GLY A C 1
ATOM 542 O O . GLY A 1 76 ? 6.066 -6.340 -9.732 1.00 95.62 76 GLY A O 1
ATOM 543 N N . GLY A 1 77 ? 4.453 -5.129 -10.715 1.00 95.50 77 GLY A N 1
ATOM 544 C CA . GLY A 1 77 ? 4.341 -4.061 -9.720 1.00 95.50 77 G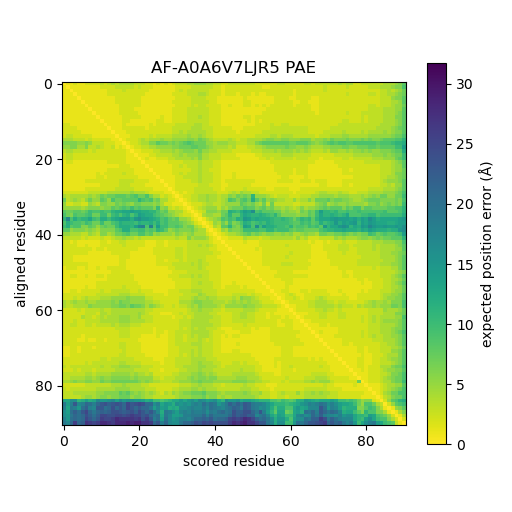LY A CA 1
ATOM 545 C C . GLY A 1 77 ? 5.553 -3.145 -9.575 1.00 95.50 77 GLY A C 1
ATOM 546 O O . GLY A 1 77 ? 5.619 -2.345 -8.645 1.00 95.50 77 GLY A O 1
ATOM 547 N N . VAL A 1 78 ? 6.490 -3.239 -10.513 1.00 93.69 78 VAL A N 1
ATOM 548 C CA . VAL A 1 78 ? 7.668 -2.378 -10.633 1.00 9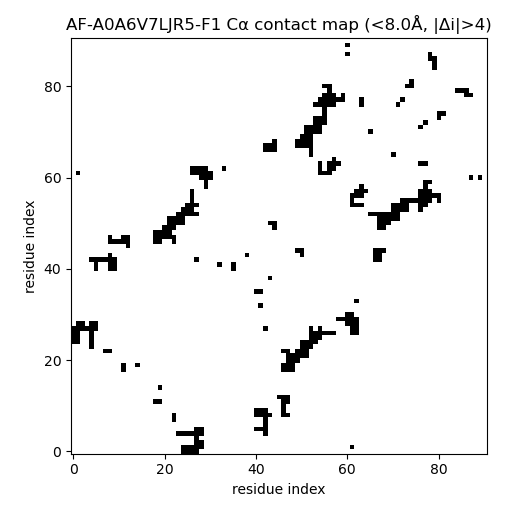3.69 78 VAL A CA 1
ATOM 549 C C . VAL A 1 78 ? 7.505 -1.427 -11.816 1.00 93.69 78 VAL A C 1
ATOM 551 O O . VAL A 1 78 ? 6.709 -1.674 -12.724 1.00 93.69 78 VAL A O 1
ATOM 554 N N . ALA A 1 79 ? 8.277 -0.346 -11.835 1.00 90.69 79 ALA A N 1
ATOM 555 C CA . ALA A 1 79 ? 8.412 0.453 -13.046 1.00 90.69 79 ALA A CA 1
ATOM 556 C C . ALA A 1 79 ? 9.330 -0.254 -14.067 1.00 90.69 79 ALA A C 1
ATOM 558 O O . ALA A 1 79 ? 10.211 -1.025 -13.696 1.00 90.69 79 ALA A O 1
ATOM 559 N N . VAL A 1 80 ? 9.176 -0.012 -15.368 1.00 92.19 80 VAL A N 1
ATOM 560 C CA . VAL A 1 80 ? 8.192 0.883 -16.002 1.00 92.19 80 VAL A CA 1
ATOM 561 C C . VAL A 1 80 ? 6.954 0.084 -16.419 1.00 92.19 80 VAL A C 1
ATOM 563 O O . VAL A 1 80 ? 7.069 -0.974 -17.035 1.00 92.19 80 VAL A O 1
ATOM 566 N N . GLN A 1 81 ? 5.762 0.589 -16.094 1.00 94.25 81 GLN A N 1
ATOM 567 C CA . GLN A 1 81 ? 4.504 -0.045 -16.496 1.00 94.25 81 GLN A CA 1
ATOM 568 C C . GLN A 1 81 ? 4.291 0.074 -18.019 1.00 94.25 81 GLN A C 1
ATOM 570 O O . GLN A 1 81 ? 4.695 1.080 -18.612 1.00 94.25 81 GLN A O 1
ATOM 575 N N . PRO A 1 82 ? 3.641 -0.907 -18.680 1.00 94.69 82 PRO A N 1
ATOM 576 C CA . PRO A 1 82 ? 3.363 -0.835 -20.112 1.00 94.69 82 PRO A CA 1
ATOM 577 C C . PRO A 1 82 ? 2.626 0.459 -20.488 1.00 94.69 82 PRO A C 1
ATOM 579 O O . PRO A 1 82 ? 1.580 0.770 -19.926 1.00 94.69 82 PRO A O 1
ATOM 582 N N . GLY A 1 83 ? 3.171 1.210 -21.448 1.00 92.44 83 GLY A N 1
ATOM 583 C CA . GLY A 1 83 ? 2.613 2.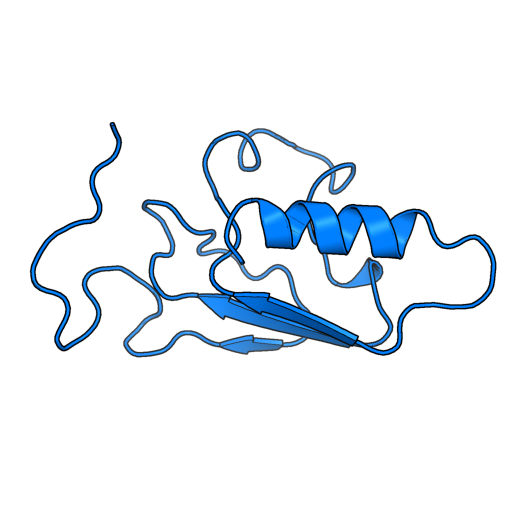491 -21.899 1.00 92.44 83 GLY A CA 1
ATOM 584 C C . GLY A 1 83 ? 3.141 3.732 -21.166 1.00 92.44 83 GLY A C 1
ATOM 585 O O . GLY A 1 83 ? 2.892 4.843 -21.628 1.00 92.44 83 GLY A O 1
ATOM 586 N N . CYS A 1 84 ? 3.912 3.580 -20.086 1.00 91.38 84 CYS A N 1
ATOM 587 C CA . CYS A 1 84 ? 4.658 4.686 -19.483 1.00 91.38 84 CYS A CA 1
ATOM 588 C C . CYS A 1 84 ? 5.974 4.930 -20.247 1.00 91.38 84 CYS A C 1
ATOM 590 O O . CYS A 1 84 ? 6.647 3.991 -20.667 1.00 91.38 84 CYS A O 1
ATOM 592 N N . CYS A 1 85 ? 6.331 6.199 -20.457 1.00 78.94 85 CYS A N 1
ATOM 593 C CA . CYS A 1 85 ? 7.397 6.604 -21.383 1.00 78.94 85 CYS A CA 1
ATOM 594 C C . CYS A 1 85 ? 8.799 6.714 -20.762 1.00 78.94 85 CYS A C 1
ATOM 596 O O . CYS A 1 85 ? 9.784 6.732 -21.499 1.00 78.94 85 CYS A O 1
ATOM 598 N N . CYS A 1 86 ? 8.916 6.790 -19.438 1.00 72.38 86 CYS A N 1
ATOM 599 C CA . CYS A 1 86 ? 10.187 7.011 -18.753 1.00 72.38 86 CYS A CA 1
ATOM 600 C C . CYS A 1 86 ? 10.206 6.386 -17.353 1.00 72.38 86 CYS A C 1
ATOM 602 O O . CYS A 1 86 ? 9.163 6.088 -16.766 1.00 72.38 86 CYS A O 1
ATOM 604 N N . MET A 1 87 ? 11.418 6.192 -16.822 1.00 68.75 87 MET A N 1
ATOM 605 C CA . MET A 1 87 ? 11.604 5.965 -15.390 1.00 68.75 87 MET A CA 1
ATOM 606 C C . MET A 1 87 ? 11.137 7.221 -14.639 1.00 68.75 87 MET A C 1
ATOM 608 O O . MET A 1 87 ? 11.472 8.324 -15.076 1.00 68.75 87 MET A O 1
ATOM 612 N N . PRO A 1 88 ? 10.372 7.074 -13.546 1.00 64.69 88 PRO A N 1
ATOM 613 C CA . PRO A 1 88 ? 9.928 8.216 -12.763 1.00 64.69 88 PRO A CA 1
ATOM 614 C C . PRO A 1 88 ? 11.128 9.036 -12.267 1.00 64.69 88 PRO A C 1
ATOM 616 O O . PRO A 1 88 ? 12.107 8.469 -11.779 1.00 64.69 88 PRO A O 1
ATOM 619 N N . GLU A 1 89 ? 11.057 10.361 -12.398 1.00 61.88 89 GLU A N 1
ATOM 620 C CA . GLU A 1 89 ? 12.098 11.270 -11.911 1.00 61.88 89 GLU A CA 1
ATOM 621 C C . GLU A 1 89 ? 12.146 11.266 -10.372 1.00 61.88 89 GLU A C 1
ATOM 623 O O . GLU A 1 89 ? 11.113 11.330 -9.707 1.00 61.88 89 GLU A O 1
ATOM 628 N N . ILE A 1 90 ? 13.359 11.175 -9.811 1.00 58.00 90 ILE A N 1
ATOM 629 C CA . ILE A 1 90 ? 13.633 11.181 -8.356 1.00 58.00 90 ILE A CA 1
ATOM 630 C C . ILE A 1 90 ? 14.053 12.588 -7.876 1.00 58.00 90 ILE A C 1
ATOM 632 O O . ILE A 1 90 ? 14.744 12.725 -6.869 1.00 58.00 90 ILE A O 1
ATOM 636 N N . THR A 1 91 ? 13.723 13.631 -8.640 1.00 48.19 91 THR A N 1
ATOM 637 C CA . THR A 1 91 ? 14.044 15.033 -8.312 1.00 48.19 91 THR A CA 1
ATOM 638 C C . THR A 1 91 ? 13.096 15.634 -7.294 1.00 48.19 91 THR A C 1
ATOM 640 O O . THR A 1 91 ? 11.869 15.455 -7.460 1.00 48.19 91 THR A O 1
#